Protein AF-A0A965GS16-F1 (afdb_monomer_lite)

Radius of gyration: 19.38 Å; chains: 1; bounding box: 33×44×52 Å

Foldseek 3Di:
DVVVVVVVVVVVVCCVVPVDPVVVLVVLLVVLVVLLVVQVVVLVCVLVVVDVDDDDPVVVVVSVVVLVVQLVVCVVVVVVSSNVSSVVSVVVVVVSVVSNVVD

Sequence (103 aa):
MEHLNRYFESFISFCKTRLTSTTAETISWLGLILIHAATVPTMLSIMAGLNDKMPPVDLVLLVWAGLALFFVRAAILKDMINLVTIGFGFVAHAVILALLVFK

Secondary structure (DSSP, 8-state):
-HHHHHHHHHHHHHHHHH--HHHHHHHHHHHHHHHHHTTHHHHHHHHTTS---PPPHHHHHHHHHHHHHHHHHHHHTT-HHHHHHHHHHHHHHHHHHHHHHH-

Structure (mmCIF, N/CA/C/O backbone):
data_AF-A0A965GS16-F1
#
_entry.id   AF-A0A965GS16-F1
#
loop_
_atom_site.group_PDB
_atom_site.id
_atom_site.type_symbol
_atom_site.label_atom_id
_atom_site.label_alt_id
_atom_site.label_comp_id
_atom_site.label_asym_id
_atom_site.label_entity_id
_atom_site.label_seq_id
_atom_site.pdbx_PDB_ins_code
_atom_site.Cartn_x
_atom_site.Cartn_y
_atom_site.Cartn_z
_atom_site.occupancy
_atom_site.B_iso_or_equiv
_atom_site.auth_seq_id
_atom_site.auth_comp_id
_atom_site.auth_asym_id
_atom_site.auth_atom_id
_atom_site.pdbx_PDB_model_num
ATOM 1 N N . MET A 1 1 ? 4.452 30.672 -27.116 1.00 62.19 1 MET A N 1
ATOM 2 C CA . MET A 1 1 ? 4.257 29.331 -27.712 1.00 62.19 1 MET A CA 1
ATOM 3 C C . MET A 1 1 ? 5.538 28.490 -27.661 1.00 62.19 1 MET A C 1
ATOM 5 O O . MET A 1 1 ? 5.478 27.394 -27.126 1.00 62.19 1 MET A O 1
ATOM 9 N N . GLU A 1 2 ? 6.707 28.991 -28.089 1.00 74.62 2 GLU A N 1
ATOM 10 C CA . GLU A 1 2 ? 7.971 28.212 -28.069 1.00 74.62 2 GLU A CA 1
ATOM 11 C C . GLU A 1 2 ? 8.480 27.797 -26.678 1.00 74.62 2 GLU A C 1
ATOM 13 O O . GLU A 1 2 ? 8.931 26.668 -26.505 1.00 74.62 2 GLU A O 1
ATOM 18 N N . HIS A 1 3 ? 8.405 28.670 -25.666 1.00 75.50 3 HIS A N 1
ATOM 19 C CA . HIS A 1 3 ? 8.866 28.324 -24.313 1.00 75.50 3 HIS A CA 1
ATOM 20 C C . HIS A 1 3 ? 8.030 27.205 -23.680 1.00 75.50 3 HIS A C 1
ATOM 22 O O . HIS A 1 3 ? 8.587 26.308 -23.057 1.00 75.50 3 HIS A O 1
ATOM 28 N N . LEU A 1 4 ? 6.711 27.219 -23.900 1.00 81.44 4 LEU A N 1
ATOM 29 C CA . LEU A 1 4 ? 5.801 26.164 -23.450 1.00 81.44 4 LEU A CA 1
ATOM 30 C C . LEU A 1 4 ? 6.145 24.824 -24.111 1.00 81.44 4 LEU A C 1
ATOM 32 O O . LEU A 1 4 ? 6.248 23.812 -23.425 1.00 81.44 4 LEU A O 1
ATOM 36 N N . ASN A 1 5 ? 6.400 24.841 -25.423 1.00 87.75 5 ASN A N 1
ATOM 37 C CA . ASN A 1 5 ? 6.772 23.643 -26.169 1.00 87.75 5 ASN A CA 1
ATOM 38 C C . ASN A 1 5 ? 8.109 23.064 -25.676 1.00 87.75 5 ASN A C 1
ATOM 40 O O . ASN A 1 5 ? 8.252 21.859 -25.527 1.00 87.75 5 ASN A O 1
ATOM 44 N N . ARG A 1 6 ? 9.068 23.924 -25.310 1.00 87.56 6 ARG A N 1
ATOM 45 C CA . ARG A 1 6 ? 10.357 23.504 -24.740 1.00 87.56 6 ARG A CA 1
ATOM 46 C C . ARG A 1 6 ? 10.215 22.838 -23.368 1.00 87.56 6 ARG A C 1
ATOM 48 O O . ARG A 1 6 ? 10.883 21.841 -23.108 1.00 87.56 6 ARG A O 1
ATOM 55 N N . TYR A 1 7 ? 9.351 23.365 -22.495 1.00 88.00 7 TYR A N 1
ATOM 56 C CA . TYR A 1 7 ? 9.053 22.717 -21.212 1.00 88.00 7 TYR A CA 1
ATOM 57 C C . TYR A 1 7 ? 8.335 21.381 -21.409 1.00 88.00 7 TYR A C 1
ATOM 59 O O . TYR A 1 7 ? 8.653 20.414 -20.720 1.00 88.00 7 TYR A O 1
ATOM 67 N N . PHE A 1 8 ? 7.418 21.312 -22.375 1.00 89.19 8 PHE A N 1
ATOM 68 C CA . PHE A 1 8 ? 6.688 20.092 -22.705 1.00 89.19 8 PHE A CA 1
ATOM 69 C C . PHE A 1 8 ? 7.613 18.996 -23.259 1.00 89.19 8 PHE A C 1
ATOM 71 O O . PHE A 1 8 ? 7.588 17.869 -22.772 1.00 89.19 8 PHE A O 1
ATOM 78 N N . GLU A 1 9 ? 8.507 19.339 -24.187 1.00 89.88 9 GLU A N 1
ATOM 79 C CA . GLU A 1 9 ? 9.526 18.421 -24.717 1.00 89.88 9 GLU A CA 1
ATOM 80 C C . GLU A 1 9 ? 10.509 17.958 -23.631 1.00 89.88 9 GLU A C 1
ATOM 82 O O . GLU A 1 9 ? 10.827 16.771 -23.532 1.00 89.88 9 GLU A O 1
ATOM 87 N N . SER A 1 10 ? 10.940 18.869 -22.751 1.00 87.62 10 SER A N 1
ATOM 88 C CA . SER A 1 10 ? 11.791 18.527 -21.605 1.00 87.62 10 SER A CA 1
ATOM 89 C C . SER A 1 10 ? 11.095 17.528 -20.672 1.00 87.62 10 SER A C 1
ATOM 91 O O . SER A 1 10 ? 11.679 16.506 -20.305 1.00 87.62 10 SER A O 1
ATOM 93 N N . PHE A 1 11 ? 9.814 17.752 -20.368 1.00 87.62 11 PHE A N 1
ATOM 94 C CA . PHE A 1 11 ? 9.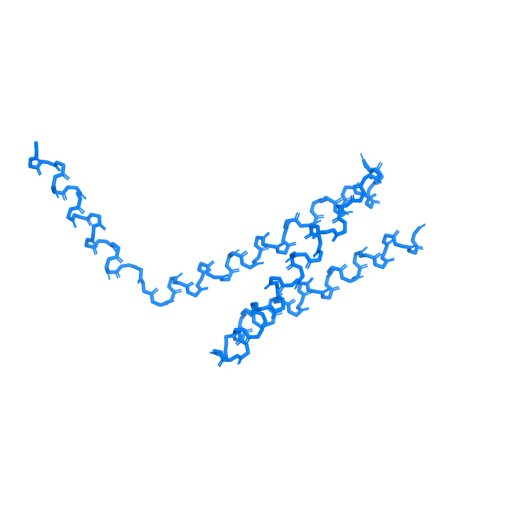004 16.841 -19.562 1.00 87.62 11 PHE A CA 1
ATOM 95 C C . PHE A 1 11 ? 8.834 15.462 -20.222 1.00 87.62 11 PHE A C 1
ATOM 97 O O . PHE A 1 11 ? 9.059 14.440 -19.572 1.00 87.62 11 PHE A O 1
ATOM 104 N N . ILE A 1 12 ? 8.524 15.412 -21.522 1.00 84.81 12 ILE A N 1
ATOM 105 C CA . ILE A 1 12 ? 8.429 14.152 -22.277 1.00 84.81 12 ILE A CA 1
ATOM 106 C C . ILE A 1 12 ? 9.760 13.396 -22.241 1.00 84.81 12 ILE A C 1
ATOM 108 O O . ILE A 1 12 ? 9.778 12.180 -22.020 1.00 84.81 12 ILE A O 1
ATOM 112 N N . SER A 1 13 ? 10.877 14.101 -22.438 1.00 85.38 13 SER A N 1
ATOM 113 C CA . SER A 1 13 ? 12.211 13.498 -22.408 1.00 85.38 13 SER A CA 1
ATOM 114 C C . SER A 1 13 ? 12.530 12.902 -21.034 1.00 85.38 13 SER A C 1
ATOM 116 O O . SER A 1 13 ? 13.035 11.779 -20.957 1.00 85.38 13 SER A O 1
ATOM 118 N N . PHE A 1 14 ? 12.142 13.593 -19.957 1.00 85.00 14 PHE A N 1
ATOM 119 C CA . PHE A 1 14 ? 12.296 13.140 -18.580 1.00 85.00 14 PHE A CA 1
ATOM 120 C C . PHE A 1 14 ? 11.459 11.889 -18.300 1.00 85.00 14 PHE A C 1
ATOM 122 O O . PHE A 1 14 ? 11.990 10.905 -17.787 1.00 85.00 14 PHE A O 1
ATOM 129 N N . CYS A 1 15 ? 10.179 11.878 -18.690 1.00 82.12 15 CYS A N 1
ATOM 130 C CA . CYS A 1 15 ? 9.326 10.698 -18.549 1.00 82.12 15 CYS A CA 1
ATOM 131 C C . CYS A 1 15 ? 9.920 9.487 -19.278 1.00 82.12 15 CYS A C 1
ATOM 133 O O . CYS A 1 15 ? 10.004 8.412 -18.691 1.00 82.12 15 CYS A O 1
ATOM 135 N N . LYS A 1 16 ? 10.404 9.658 -20.513 1.00 80.56 16 LYS A N 1
ATOM 136 C CA . LYS A 1 16 ? 10.994 8.560 -21.298 1.00 80.56 16 LYS A CA 1
ATOM 137 C C . LYS A 1 16 ? 12.295 8.014 -20.709 1.00 80.56 16 LYS A C 1
ATOM 139 O O . LYS A 1 16 ? 12.552 6.823 -20.832 1.00 80.56 16 LYS A O 1
ATOM 144 N N . THR A 1 17 ? 13.122 8.860 -20.093 1.00 80.88 17 THR A N 1
ATOM 145 C CA . THR A 1 17 ? 14.419 8.426 -19.539 1.00 80.88 17 THR A CA 1
ATOM 146 C C . THR A 1 17 ? 14.344 7.949 -18.096 1.00 80.88 17 THR A C 1
ATOM 148 O O . THR A 1 17 ? 15.173 7.137 -17.690 1.00 80.88 17 THR A O 1
ATOM 151 N N . ARG A 1 18 ? 13.395 8.453 -17.299 1.00 77.62 18 ARG A N 1
ATOM 152 C CA . ARG A 1 18 ? 13.348 8.200 -15.849 1.00 77.62 18 ARG A CA 1
ATOM 153 C C . ARG A 1 18 ? 12.242 7.242 -15.426 1.00 77.62 18 ARG A C 1
ATOM 155 O O . ARG A 1 18 ? 12.424 6.583 -14.408 1.00 77.62 18 ARG A O 1
ATOM 162 N N . LEU A 1 19 ? 11.147 7.107 -16.182 1.00 81.62 19 LEU A N 1
ATOM 163 C CA . LEU A 1 19 ? 10.120 6.086 -15.923 1.00 81.62 19 LEU A CA 1
ATOM 164 C C . LEU A 1 19 ? 10.584 4.728 -16.458 1.00 81.62 19 LEU A C 1
ATOM 166 O O . LEU A 1 19 ? 10.091 4.214 -17.458 1.00 81.62 19 LEU A O 1
ATOM 170 N N . THR A 1 20 ? 11.583 4.172 -15.784 1.00 85.88 20 THR A N 1
ATOM 171 C CA . THR A 1 20 ? 12.085 2.821 -16.046 1.00 85.88 20 THR A CA 1
ATOM 172 C C . THR A 1 20 ? 11.177 1.772 -15.399 1.00 85.88 20 THR A C 1
ATOM 174 O O . THR A 1 20 ? 10.384 2.094 -14.509 1.00 85.88 20 THR A O 1
ATOM 177 N N . SER A 1 21 ? 11.324 0.500 -15.786 1.00 81.75 21 SER A N 1
ATOM 178 C CA . SER A 1 21 ? 10.612 -0.610 -15.133 1.00 81.75 21 SER A CA 1
ATOM 179 C C . SER A 1 21 ? 10.852 -0.645 -13.622 1.00 81.75 21 SER A C 1
ATOM 181 O O . SER A 1 21 ? 9.912 -0.849 -12.863 1.00 81.75 21 SER A O 1
ATOM 183 N N . THR A 1 22 ? 12.069 -0.327 -13.171 1.00 83.94 22 THR A N 1
ATOM 184 C CA . THR A 1 22 ? 12.403 -0.246 -11.742 1.00 83.94 22 THR A CA 1
ATOM 185 C C . THR A 1 22 ? 11.584 0.824 -11.020 1.00 83.94 22 THR A C 1
ATOM 187 O O . THR A 1 22 ? 11.116 0.615 -9.906 1.00 83.94 22 THR A O 1
ATOM 190 N N . THR A 1 23 ? 11.354 1.978 -11.650 1.00 86.56 23 THR A N 1
ATOM 191 C CA . THR A 1 23 ? 10.504 3.026 -11.069 1.00 86.56 23 THR A CA 1
ATOM 192 C C . THR A 1 23 ? 9.045 2.579 -10.995 1.00 86.56 23 THR A C 1
ATOM 194 O O . THR A 1 23 ? 8.379 2.845 -9.997 1.00 86.56 23 THR A O 1
ATOM 197 N N . ALA A 1 24 ? 8.555 1.867 -12.014 1.00 88.25 24 ALA A N 1
ATOM 198 C CA . ALA A 1 24 ? 7.205 1.311 -12.012 1.00 88.25 24 ALA A CA 1
ATOM 199 C C . ALA A 1 24 ? 7.011 0.255 -10.907 1.00 88.25 24 ALA A C 1
ATOM 201 O O . ALA A 1 24 ? 5.979 0.260 -10.235 1.00 88.25 24 ALA A O 1
ATOM 202 N N . GLU A 1 25 ? 8.007 -0.602 -10.667 1.00 88.44 25 GLU A N 1
ATOM 203 C CA . GLU A 1 25 ? 8.004 -1.587 -9.575 1.00 88.44 25 GLU A CA 1
ATOM 204 C C . GLU A 1 25 ? 7.961 -0.912 -8.200 1.00 88.44 25 GLU A C 1
ATOM 206 O O . GLU A 1 25 ? 7.110 -1.249 -7.375 1.00 88.44 25 GLU A O 1
ATOM 211 N N . THR A 1 26 ? 8.792 0.109 -7.973 1.00 90.50 26 THR A N 1
ATOM 212 C CA . THR A 1 26 ? 8.786 0.866 -6.711 1.00 90.50 26 THR A CA 1
ATOM 213 C C . THR A 1 26 ? 7.462 1.596 -6.486 1.00 90.50 26 THR A C 1
ATOM 215 O O . THR A 1 26 ? 6.946 1.598 -5.370 1.00 90.50 26 THR A O 1
ATOM 218 N N . ILE A 1 27 ? 6.874 2.191 -7.530 1.00 92.94 27 ILE A N 1
ATOM 219 C CA . ILE A 1 27 ? 5.555 2.840 -7.437 1.00 92.94 27 ILE A CA 1
ATOM 220 C C . ILE A 1 27 ? 4.468 1.806 -7.118 1.00 92.94 27 ILE A C 1
ATOM 222 O O . ILE A 1 27 ? 3.614 2.069 -6.272 1.00 92.94 27 ILE A O 1
ATOM 226 N N . SER A 1 28 ? 4.516 0.626 -7.745 1.00 92.19 28 SER A N 1
ATOM 227 C CA . SER A 1 28 ? 3.605 -0.485 -7.443 1.00 92.19 28 SER A CA 1
ATOM 228 C C . SER A 1 28 ? 3.710 -0.902 -5.975 1.00 92.19 28 SER A C 1
ATOM 230 O O . SER A 1 28 ? 2.691 -1.063 -5.304 1.00 92.19 28 SER A O 1
ATOM 232 N N . TRP A 1 29 ? 4.932 -1.035 -5.462 1.00 94.00 29 TRP A N 1
ATOM 233 C CA . TRP A 1 29 ? 5.177 -1.410 -4.072 1.00 94.00 29 TRP A CA 1
ATOM 234 C C . TRP A 1 29 ? 4.713 -0.342 -3.076 1.00 94.00 29 TRP A C 1
ATOM 236 O O . TRP A 1 29 ? 4.026 -0.656 -2.104 1.00 94.00 29 TRP A O 1
ATOM 246 N N . LEU A 1 30 ? 4.997 0.934 -3.345 1.00 94.94 30 LEU A N 1
ATOM 247 C CA . LEU A 1 30 ? 4.509 2.045 -2.523 1.00 94.94 30 LEU A CA 1
ATOM 248 C C . LEU A 1 30 ? 2.980 2.121 -2.516 1.00 94.94 30 LEU A C 1
ATOM 250 O O . LEU A 1 30 ? 2.378 2.291 -1.456 1.00 94.94 30 LEU A O 1
ATOM 254 N N . GLY A 1 31 ? 2.341 1.949 -3.676 1.00 94.62 31 GLY A N 1
ATOM 255 C CA . GLY A 1 31 ? 0.884 1.879 -3.772 1.00 94.62 31 GLY A CA 1
ATOM 256 C C . GLY A 1 31 ? 0.312 0.755 -2.909 1.00 94.62 31 GLY A C 1
ATOM 257 O O . GLY A 1 31 ? -0.666 0.955 -2.191 1.00 94.62 31 GLY A O 1
ATOM 258 N N . LEU A 1 32 ? 0.971 -0.403 -2.900 1.00 94.62 32 LEU A N 1
ATOM 259 C CA . LEU A 1 32 ? 0.564 -1.535 -2.082 1.00 94.62 32 LEU A CA 1
ATOM 260 C C . LEU A 1 32 ? 0.703 -1.267 -0.576 1.00 94.62 32 LEU A C 1
ATOM 262 O O . LEU A 1 32 ? -0.184 -1.641 0.194 1.00 94.62 32 LEU A O 1
ATOM 266 N N . ILE A 1 33 ? 1.775 -0.594 -0.149 1.00 93.81 33 ILE A N 1
ATOM 267 C CA . ILE A 1 33 ? 1.938 -0.150 1.244 1.00 93.81 33 ILE A CA 1
ATOM 268 C C . ILE A 1 33 ? 0.800 0.793 1.636 1.00 93.81 33 ILE A C 1
ATOM 270 O O . ILE A 1 33 ? 0.207 0.621 2.700 1.00 93.81 33 ILE A O 1
ATOM 274 N N . LEU A 1 34 ? 0.460 1.757 0.776 1.00 94.12 34 LEU A N 1
ATOM 275 C CA . LEU A 1 34 ? -0.626 2.703 1.038 1.00 94.12 34 LEU A CA 1
ATOM 276 C C . LEU A 1 34 ? -1.983 2.003 1.173 1.00 94.12 34 LEU A C 1
ATOM 278 O O . LEU A 1 34 ? -2.753 2.363 2.061 1.00 94.12 34 LEU A O 1
ATOM 282 N N . ILE A 1 35 ? -2.260 0.977 0.360 1.00 92.88 35 ILE A N 1
ATOM 283 C CA . ILE A 1 35 ? -3.490 0.175 0.484 1.00 92.88 35 ILE A CA 1
ATOM 284 C C . ILE A 1 35 ? -3.554 -0.514 1.854 1.00 92.88 35 ILE A C 1
ATOM 286 O O . ILE A 1 35 ? -4.592 -0.469 2.511 1.00 92.88 35 ILE A O 1
ATOM 290 N N . HIS A 1 36 ? -2.455 -1.109 2.323 1.00 90.38 36 HIS A N 1
ATOM 291 C CA . HIS A 1 36 ? -2.421 -1.724 3.655 1.00 90.38 36 HIS A CA 1
ATOM 292 C C . HIS A 1 36 ? -2.561 -0.689 4.771 1.00 90.38 36 HIS A C 1
ATOM 294 O O . HIS A 1 36 ? -3.285 -0.919 5.739 1.00 90.38 36 HIS A O 1
ATOM 300 N N . ALA A 1 37 ? -1.896 0.457 4.624 1.00 89.81 37 ALA A N 1
ATOM 301 C CA . ALA A 1 37 ? -1.951 1.553 5.577 1.00 89.81 37 ALA A CA 1
ATOM 302 C C . ALA A 1 37 ? -3.319 2.249 5.607 1.00 89.81 37 ALA A C 1
ATOM 304 O O . ALA A 1 37 ? -3.619 2.901 6.597 1.00 89.81 37 ALA A O 1
ATOM 305 N N . ALA A 1 38 ? -4.168 2.106 4.585 1.00 87.88 38 ALA A N 1
ATOM 306 C CA . ALA A 1 38 ? -5.478 2.756 4.551 1.00 87.88 38 ALA A CA 1
ATOM 307 C C . ALA A 1 38 ? -6.421 2.279 5.673 1.00 87.88 38 ALA A C 1
ATOM 309 O O . ALA A 1 38 ? -7.280 3.040 6.111 1.00 87.88 38 ALA A O 1
ATOM 310 N N . THR A 1 39 ? -6.261 1.047 6.166 1.00 82.19 39 THR A N 1
ATOM 311 C CA . THR A 1 39 ? -7.115 0.480 7.227 1.00 82.19 39 THR A CA 1
ATOM 312 C C . THR A 1 39 ? -6.496 0.582 8.623 1.00 82.19 39 THR A C 1
ATOM 314 O O . THR A 1 39 ? -7.224 0.604 9.616 1.00 82.19 39 THR A O 1
ATOM 317 N N . VAL A 1 40 ? -5.168 0.703 8.723 1.00 84.88 40 VAL A N 1
ATOM 318 C CA . VAL A 1 40 ? -4.436 0.692 10.002 1.00 84.88 40 VAL A CA 1
ATOM 319 C C . VAL A 1 40 ? -4.837 1.848 10.939 1.00 84.88 40 VAL A C 1
ATOM 321 O O . VAL A 1 40 ? -5.157 1.559 12.093 1.00 84.88 40 VAL A O 1
ATOM 324 N N . PRO A 1 41 ? -4.900 3.129 10.510 1.00 85.69 41 PRO A N 1
ATOM 325 C CA . PRO A 1 41 ? -5.290 4.240 11.380 1.00 85.69 41 PRO A CA 1
ATOM 326 C C . PRO A 1 41 ? -6.684 4.064 11.978 1.00 85.69 41 PRO A C 1
ATOM 328 O O . PRO A 1 41 ? -6.882 4.299 13.169 1.00 85.69 41 PRO A O 1
ATOM 331 N N . THR A 1 42 ? -7.649 3.615 11.170 1.00 86.31 42 THR A N 1
ATOM 332 C CA . THR A 1 42 ? -9.024 3.395 11.626 1.00 86.31 42 THR A CA 1
ATOM 333 C C . THR A 1 42 ? -9.086 2.270 12.650 1.00 86.31 42 THR A C 1
ATOM 335 O O . THR A 1 42 ? -9.701 2.442 13.699 1.00 86.31 42 THR A O 1
ATOM 338 N N . MET A 1 43 ? -8.407 1.148 12.400 1.00 84.75 43 MET A N 1
ATOM 339 C CA . MET A 1 43 ? -8.392 0.029 13.344 1.00 84.75 43 MET A CA 1
ATOM 340 C C . MET A 1 43 ? -7.690 0.396 14.660 1.00 84.75 43 MET A C 1
ATOM 342 O O . MET A 1 43 ? -8.208 0.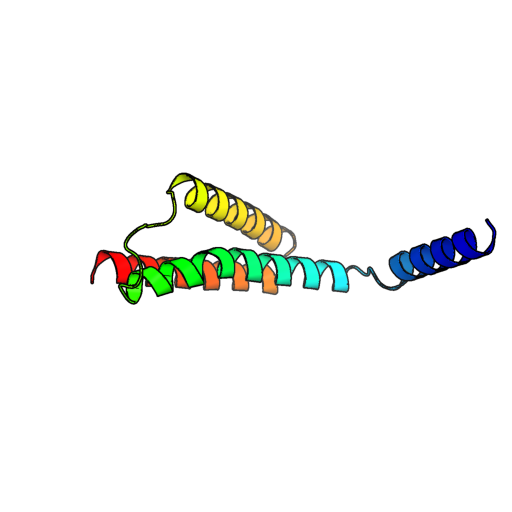075 15.725 1.00 84.75 43 MET A O 1
ATOM 346 N N . LEU A 1 44 ? -6.571 1.133 14.614 1.00 86.38 44 LEU A N 1
ATOM 347 C CA . LEU A 1 44 ? -5.888 1.628 15.817 1.00 86.38 44 LEU A CA 1
ATOM 348 C C . LEU A 1 44 ? -6.758 2.603 16.622 1.00 86.38 44 LEU A C 1
ATOM 350 O O . LEU A 1 44 ? -6.780 2.531 17.849 1.00 86.38 44 LEU A O 1
ATOM 354 N N . SER A 1 45 ? -7.498 3.488 15.946 1.00 89.12 45 SER A N 1
ATOM 355 C CA . SER A 1 45 ? -8.445 4.407 16.591 1.00 89.12 45 SER A CA 1
ATOM 356 C C . SER A 1 45 ? -9.545 3.654 17.345 1.00 89.12 45 SER A C 1
ATOM 358 O O . SER A 1 45 ? -9.849 4.017 18.483 1.00 89.12 45 SER A O 1
ATOM 360 N N . ILE A 1 46 ? -10.078 2.578 16.757 1.00 89.25 46 ILE A N 1
ATOM 361 C CA . ILE A 1 46 ? -11.086 1.727 17.405 1.00 89.25 46 ILE A CA 1
ATOM 362 C C . ILE A 1 46 ? -10.477 0.965 18.586 1.00 89.25 46 ILE A C 1
ATOM 364 O O . ILE A 1 46 ? -11.026 0.981 19.683 1.00 89.25 46 ILE A O 1
ATOM 368 N N . MET A 1 47 ? -9.292 0.368 18.417 1.00 86.38 47 MET A N 1
ATOM 369 C CA . MET A 1 47 ? -8.597 -0.339 19.505 1.00 86.38 47 MET A CA 1
ATOM 370 C C . MET A 1 47 ? -8.286 0.557 20.715 1.00 86.38 47 MET A C 1
ATOM 372 O O . MET A 1 47 ? -8.257 0.069 21.853 1.00 86.38 47 MET A O 1
ATOM 376 N N . ALA A 1 48 ? -8.026 1.845 20.464 1.00 89.25 48 ALA A N 1
ATOM 377 C CA . ALA A 1 48 ? -7.784 2.869 21.476 1.00 89.25 48 ALA A CA 1
ATOM 378 C C . ALA A 1 48 ? -9.073 3.405 22.131 1.00 89.25 48 ALA A C 1
ATOM 380 O O . ALA A 1 48 ? -8.982 4.234 23.034 1.00 89.25 48 ALA A O 1
ATOM 381 N N . GLY A 1 49 ? -10.256 2.962 21.690 1.00 87.69 49 GLY A N 1
ATOM 382 C CA . GLY A 1 49 ? -11.547 3.450 22.186 1.00 87.69 49 GLY A CA 1
ATOM 383 C C . GLY A 1 49 ? -11.850 4.895 21.782 1.00 87.69 49 GLY A C 1
ATOM 384 O O . GLY A 1 49 ? -12.668 5.553 22.416 1.00 87.69 49 GLY A O 1
ATOM 385 N N . LEU A 1 50 ? -11.172 5.417 20.752 1.00 90.50 50 LEU A N 1
ATOM 386 C CA . LEU A 1 50 ? -11.388 6.781 20.255 1.00 90.50 50 LEU A CA 1
ATOM 387 C C . LEU A 1 50 ? -12.589 6.867 19.298 1.00 90.50 50 LEU A C 1
ATOM 389 O O . LEU A 1 50 ? -13.055 7.967 19.002 1.00 90.50 50 LEU A O 1
ATOM 393 N N . ASN A 1 51 ? -13.059 5.731 18.776 1.00 84.00 51 ASN A N 1
ATOM 394 C CA . ASN A 1 51 ? -14.195 5.631 17.865 1.00 84.00 51 ASN A CA 1
ATOM 395 C C . ASN A 1 51 ? -14.754 4.198 17.861 1.00 84.00 51 ASN A C 1
ATOM 397 O O . ASN A 1 51 ? -13.978 3.252 17.853 1.00 84.00 51 ASN A O 1
ATOM 401 N N . ASP A 1 52 ? -16.074 4.036 17.747 1.00 80.75 52 ASP A N 1
ATOM 402 C CA . ASP A 1 52 ? -16.737 2.716 17.719 1.00 80.75 52 ASP A CA 1
ATOM 403 C C . ASP A 1 52 ? -17.239 2.321 16.320 1.00 80.75 52 ASP A C 1
ATOM 405 O O . ASP A 1 52 ? -17.827 1.257 16.114 1.00 80.75 52 ASP A O 1
ATOM 409 N N . LYS A 1 53 ? -17.034 3.185 15.318 1.00 85.19 53 LYS A N 1
ATOM 410 C CA . LYS A 1 53 ? -17.444 2.901 13.940 1.00 85.19 53 LYS A CA 1
ATOM 411 C C . LYS A 1 53 ? -16.400 2.053 13.224 1.00 85.19 53 LYS A C 1
ATOM 413 O O . LYS A 1 53 ? -15.393 2.577 12.746 1.00 85.19 53 LYS A O 1
ATOM 418 N N . MET A 1 54 ? -16.691 0.762 13.092 1.00 85.25 54 MET A N 1
ATOM 419 C CA . MET A 1 54 ? -15.938 -0.133 12.214 1.00 85.25 54 MET A CA 1
ATOM 420 C C . MET A 1 54 ? -16.018 0.314 10.742 1.00 85.25 54 MET A C 1
ATOM 422 O O . MET A 1 54 ? -17.032 0.887 10.327 1.00 85.25 54 MET A O 1
ATOM 426 N N . PRO A 1 55 ? -14.974 0.049 9.931 1.00 85.62 55 PRO A N 1
ATOM 427 C CA . PRO A 1 55 ? -15.043 0.245 8.488 1.00 85.62 55 PRO A CA 1
ATOM 428 C C . PRO A 1 55 ? -16.217 -0.542 7.879 1.00 85.62 55 PRO A C 1
ATOM 430 O O . PRO A 1 55 ? -16.455 -1.679 8.297 1.00 85.62 55 PRO A O 1
ATOM 433 N N . PRO A 1 56 ? -16.933 0.007 6.879 1.00 89.31 56 PRO A N 1
ATOM 434 C CA . PRO A 1 56 ? -17.982 -0.730 6.184 1.00 89.31 56 PRO A CA 1
ATOM 435 C C . PRO A 1 56 ? -17.438 -2.025 5.580 1.00 89.31 56 PRO A C 1
ATOM 437 O O . PRO A 1 56 ? -16.380 -2.015 4.946 1.00 89.31 56 PRO A O 1
ATOM 440 N N . VAL A 1 57 ? -18.178 -3.126 5.733 1.00 88.81 57 VAL A N 1
ATOM 441 C CA . VAL A 1 57 ? -17.765 -4.444 5.225 1.00 88.81 57 VAL A CA 1
ATOM 442 C C . VAL A 1 57 ? -17.503 -4.419 3.718 1.00 88.81 57 VAL A C 1
ATOM 444 O O . VAL A 1 57 ? -16.504 -4.974 3.269 1.00 88.81 57 VAL A O 1
ATOM 447 N N . ASP A 1 58 ? -18.315 -3.688 2.952 1.00 92.31 58 ASP A N 1
ATOM 448 C CA . ASP A 1 58 ? -18.168 -3.567 1.498 1.00 92.31 58 ASP A CA 1
ATOM 449 C C . ASP A 1 58 ? -16.822 -2.943 1.104 1.00 92.31 58 ASP A C 1
ATOM 451 O O . ASP A 1 58 ? -16.159 -3.409 0.177 1.00 92.31 58 ASP A O 1
ATOM 455 N N . LEU A 1 59 ? -16.372 -1.925 1.849 1.00 90.56 59 LEU A N 1
ATOM 456 C CA . LEU A 1 59 ? -15.072 -1.288 1.631 1.00 90.56 59 LEU A CA 1
ATOM 457 C C . LEU A 1 59 ? -13.939 -2.280 1.904 1.00 90.56 59 LEU A C 1
ATOM 459 O O . LEU A 1 59 ? -13.018 -2.399 1.097 1.00 90.56 59 LEU A O 1
ATOM 463 N N . VAL A 1 60 ? -14.016 -3.010 3.019 1.00 89.50 60 VAL A N 1
ATOM 464 C CA . VAL A 1 60 ? -12.989 -3.991 3.401 1.00 89.50 60 VAL A CA 1
ATOM 465 C C . VAL A 1 60 ? -12.913 -5.124 2.377 1.00 89.50 60 VAL A C 1
ATOM 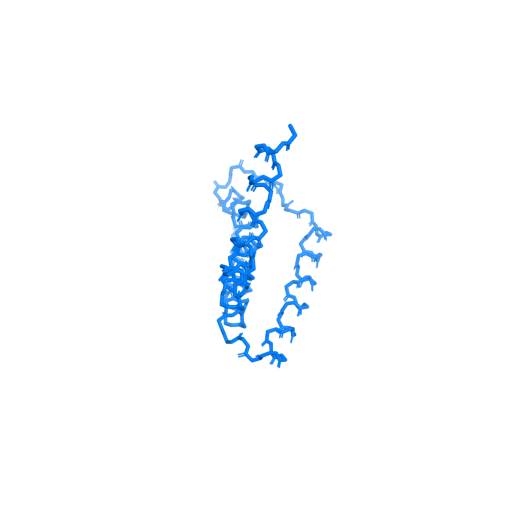467 O O . VAL A 1 60 ? -11.817 -5.468 1.936 1.00 89.50 60 VAL A O 1
ATOM 470 N N . LEU A 1 61 ? -14.056 -5.657 1.939 1.00 91.50 61 LEU A N 1
ATOM 471 C CA . LEU A 1 61 ? -14.118 -6.726 0.939 1.00 91.50 61 LEU A CA 1
ATOM 472 C C . LEU A 1 61 ? -13.560 -6.286 -0.417 1.00 91.50 61 LEU A C 1
ATOM 474 O O . LEU A 1 61 ? -12.824 -7.050 -1.039 1.00 91.50 61 LEU A O 1
ATOM 478 N N . LEU A 1 62 ? -13.848 -5.060 -0.864 1.00 93.69 62 LEU A N 1
ATOM 479 C CA . LEU A 1 62 ? -13.283 -4.524 -2.107 1.00 93.69 62 LEU A CA 1
ATOM 480 C C . LEU A 1 62 ? -11.764 -4.331 -2.012 1.00 93.69 62 LEU A C 1
ATOM 482 O O . LEU A 1 62 ? -11.046 -4.665 -2.957 1.00 93.69 62 LEU A O 1
ATOM 486 N N . VAL A 1 63 ? -11.257 -3.853 -0.870 1.00 92.25 63 VAL A N 1
ATOM 487 C CA . VAL A 1 63 ? -9.809 -3.751 -0.622 1.00 92.25 63 VAL A CA 1
ATOM 488 C C . VAL A 1 63 ? -9.163 -5.136 -0.640 1.00 92.25 63 VAL A C 1
ATOM 490 O O . VAL A 1 63 ? -8.144 -5.326 -1.303 1.00 92.25 63 VAL A O 1
ATOM 493 N N . TRP A 1 64 ? -9.762 -6.119 0.030 1.00 92.69 64 TRP A N 1
ATOM 494 C CA . TRP A 1 64 ? -9.249 -7.490 0.071 1.00 92.69 64 TRP A CA 1
ATOM 495 C C . TRP A 1 64 ? -9.294 -8.172 -1.296 1.00 92.69 64 TRP A C 1
ATOM 497 O O . TRP A 1 64 ? -8.327 -8.830 -1.675 1.00 92.69 64 TRP A O 1
ATOM 507 N N . ALA A 1 65 ? -10.358 -7.968 -2.075 1.00 95.00 65 ALA A N 1
ATOM 508 C CA . ALA A 1 65 ? -10.440 -8.449 -3.450 1.00 95.00 65 ALA A CA 1
ATOM 509 C C . ALA A 1 65 ? -9.342 -7.823 -4.326 1.00 95.00 65 ALA A C 1
ATOM 511 O O . ALA A 1 65 ? -8.662 -8.532 -5.069 1.00 95.00 65 ALA A O 1
ATOM 512 N N . GLY A 1 66 ? -9.106 -6.514 -4.192 1.00 94.56 66 GLY A N 1
ATOM 513 C CA . GLY A 1 66 ? -8.000 -5.828 -4.860 1.00 94.56 66 GLY A CA 1
ATOM 514 C C . GLY A 1 66 ? -6.635 -6.405 -4.471 1.00 94.56 66 GLY A C 1
ATOM 515 O O . GLY A 1 66 ? -5.834 -6.734 -5.346 1.00 94.56 66 GLY A O 1
ATOM 516 N N . LEU A 1 67 ? -6.383 -6.596 -3.173 1.00 94.75 67 LEU A N 1
ATOM 517 C CA . LEU A 1 67 ? -5.150 -7.208 -2.667 1.00 94.75 67 LEU A CA 1
ATOM 518 C C . LEU A 1 67 ? -4.964 -8.643 -3.175 1.00 94.75 67 LEU A C 1
ATOM 520 O O . LEU A 1 67 ? -3.852 -9.004 -3.551 1.00 94.75 67 LEU A O 1
ATOM 524 N N . ALA A 1 68 ? -6.034 -9.437 -3.262 1.00 95.62 68 ALA A N 1
ATOM 525 C CA . ALA A 1 68 ? -5.986 -10.782 -3.830 1.00 95.62 68 ALA A CA 1
ATOM 526 C C . ALA A 1 68 ? -5.595 -10.760 -5.319 1.00 95.62 68 ALA A C 1
ATOM 528 O O . ALA A 1 68 ? -4.744 -11.541 -5.747 1.00 95.62 68 ALA A O 1
ATOM 529 N N . LEU A 1 69 ? -6.138 -9.826 -6.107 1.00 96.62 69 LEU A N 1
ATOM 530 C CA . LEU A 1 69 ? -5.732 -9.642 -7.505 1.00 96.62 69 LEU A CA 1
ATOM 531 C C . LEU A 1 69 ? -4.258 -9.217 -7.620 1.00 96.62 69 LEU A C 1
ATOM 533 O O . LEU A 1 69 ? -3.523 -9.759 -8.450 1.00 96.62 69 LEU A O 1
ATOM 537 N N . PHE A 1 70 ? -3.794 -8.299 -6.766 1.00 95.50 70 PHE A N 1
ATOM 538 C CA . PHE A 1 70 ? -2.380 -7.909 -6.714 1.00 95.50 70 PHE A CA 1
ATOM 539 C C . PHE A 1 70 ? -1.468 -9.056 -6.268 1.00 95.50 70 PHE A C 1
ATOM 541 O O . PHE A 1 70 ? -0.353 -9.167 -6.776 1.00 95.50 70 PHE A O 1
ATOM 548 N N . PHE A 1 71 ? -1.942 -9.938 -5.388 1.00 96.25 71 PHE A N 1
ATOM 549 C CA . PHE A 1 71 ? -1.220 -11.135 -4.967 1.00 96.25 71 PHE A CA 1
ATOM 550 C C . PHE A 1 71 ? -1.036 -12.105 -6.134 1.00 96.25 71 PHE A C 1
ATOM 552 O O . PHE A 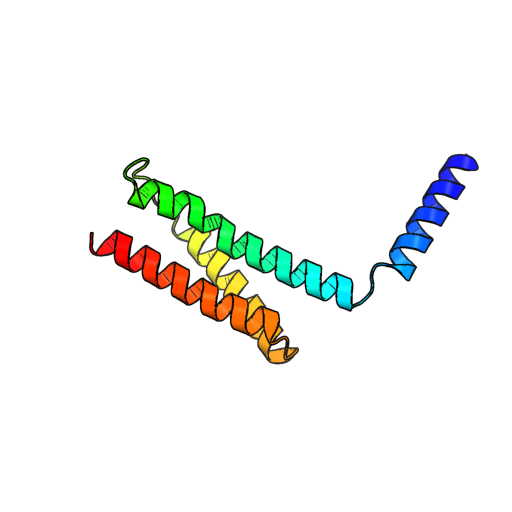1 71 ? 0.083 -12.545 -6.398 1.00 96.25 71 PHE A O 1
ATOM 559 N N . VAL A 1 72 ? -2.105 -12.371 -6.895 1.00 97.31 72 VAL A N 1
ATOM 560 C CA . VAL A 1 72 ? -2.039 -13.194 -8.114 1.00 97.31 72 VAL A CA 1
ATOM 561 C C . VAL A 1 72 ? -1.080 -12.574 -9.133 1.00 97.31 72 VAL A C 1
ATOM 563 O O . VAL A 1 72 ? -0.217 -13.274 -9.665 1.00 97.31 72 VAL A O 1
ATOM 566 N N . ARG A 1 73 ? -1.159 -11.256 -9.366 1.00 95.31 73 ARG A N 1
ATOM 567 C CA . ARG A 1 73 ? -0.216 -10.540 -10.243 1.00 95.31 73 ARG A CA 1
ATOM 568 C C . ARG A 1 73 ? 1.231 -10.715 -9.773 1.00 95.31 73 ARG A C 1
ATOM 570 O O . ARG A 1 73 ? 2.093 -11.028 -10.592 1.00 95.31 73 ARG A O 1
ATOM 577 N N . ALA A 1 74 ? 1.502 -10.507 -8.485 1.00 95.94 74 ALA A N 1
ATOM 578 C CA . ALA A 1 74 ? 2.843 -10.629 -7.918 1.00 95.94 74 ALA A CA 1
ATOM 579 C C . ALA A 1 74 ? 3.383 -12.063 -8.040 1.00 95.94 74 ALA A C 1
ATOM 581 O O . ALA A 1 74 ? 4.549 -12.250 -8.381 1.00 95.94 74 ALA A O 1
ATOM 582 N N . ALA A 1 75 ? 2.529 -13.074 -7.855 1.00 96.44 75 ALA A N 1
ATOM 583 C CA . ALA A 1 75 ? 2.891 -14.476 -8.043 1.00 96.44 75 ALA A CA 1
ATOM 584 C C . ALA A 1 75 ? 3.245 -14.797 -9.508 1.00 96.44 75 ALA A C 1
ATOM 586 O O . ALA A 1 75 ? 4.268 -15.433 -9.762 1.00 96.44 75 ALA A O 1
ATOM 587 N N . ILE A 1 76 ? 2.449 -14.316 -10.474 1.00 96.75 76 ILE A N 1
ATOM 588 C CA . ILE A 1 76 ? 2.694 -14.523 -11.914 1.00 96.75 76 ILE A CA 1
ATOM 589 C C . ILE A 1 76 ? 4.001 -13.854 -12.355 1.00 96.75 76 ILE A C 1
ATOM 591 O O . ILE A 1 76 ? 4.815 -14.473 -13.039 1.00 96.75 76 ILE A O 1
ATOM 595 N N . LEU A 1 77 ? 4.215 -12.600 -11.949 1.00 94.81 77 LEU A N 1
ATOM 596 C CA . LEU A 1 77 ? 5.406 -11.824 -12.312 1.00 94.81 77 LEU A CA 1
ATOM 597 C C . LEU A 1 77 ? 6.640 -12.183 -11.473 1.00 94.81 77 LEU A C 1
ATOM 599 O O . LEU A 1 77 ? 7.714 -11.642 -11.718 1.00 94.81 77 LEU A O 1
ATOM 603 N N . LYS A 1 78 ? 6.495 -13.092 -10.500 1.00 95.44 78 LYS A N 1
ATOM 604 C CA . LYS A 1 78 ? 7.531 -13.449 -9.519 1.00 95.44 78 LYS A CA 1
ATOM 605 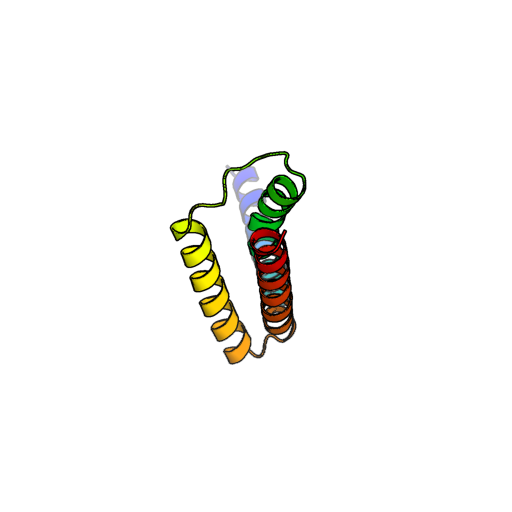C C . LYS A 1 78 ? 8.099 -12.228 -8.782 1.00 95.44 78 LYS A C 1
ATOM 607 O O . LYS A 1 78 ? 9.270 -12.202 -8.407 1.00 95.44 78 LYS A O 1
ATOM 612 N N . ASP A 1 79 ? 7.252 -11.238 -8.534 1.00 94.25 79 ASP A N 1
ATOM 613 C CA . ASP A 1 79 ? 7.581 -10.039 -7.773 1.00 94.25 79 ASP A CA 1
ATOM 614 C C . ASP A 1 79 ? 7.536 -10.367 -6.275 1.00 94.25 79 ASP A C 1
ATOM 616 O O . ASP A 1 79 ? 6.505 -10.248 -5.607 1.00 94.25 79 ASP A O 1
ATOM 620 N N . MET A 1 80 ? 8.663 -10.863 -5.761 1.00 94.19 80 MET A N 1
ATOM 621 C CA . MET A 1 80 ? 8.766 -11.357 -4.385 1.00 94.19 80 MET A CA 1
ATOM 622 C C . MET A 1 80 ? 8.542 -10.256 -3.348 1.00 94.19 80 MET A C 1
ATOM 624 O O . MET A 1 80 ? 7.992 -10.530 -2.283 1.00 94.19 80 MET A O 1
ATOM 628 N N . ILE A 1 81 ? 8.928 -9.014 -3.658 1.00 94.00 81 ILE A N 1
ATOM 629 C CA . ILE A 1 81 ? 8.754 -7.880 -2.746 1.00 94.00 81 ILE A CA 1
ATOM 630 C C . ILE A 1 81 ? 7.262 -7.622 -2.545 1.00 94.00 81 ILE A C 1
ATOM 632 O O . ILE A 1 81 ? 6.795 -7.581 -1.403 1.00 94.00 81 ILE A O 1
ATOM 636 N N . ASN A 1 82 ? 6.494 -7.516 -3.634 1.00 95.12 82 ASN A N 1
ATOM 637 C CA . ASN A 1 82 ? 5.051 -7.317 -3.534 1.00 95.12 82 ASN A CA 1
ATOM 638 C C . ASN A 1 82 ? 4.350 -8.543 -2.939 1.00 95.12 82 ASN A C 1
ATOM 640 O O . ASN A 1 82 ? 3.499 -8.382 -2.068 1.00 95.12 82 ASN A O 1
ATOM 644 N N . LEU A 1 83 ? 4.746 -9.761 -3.320 1.00 96.00 83 LEU A N 1
ATOM 645 C CA . LEU A 1 83 ? 4.151 -10.995 -2.797 1.00 96.00 83 LEU A CA 1
ATOM 646 C C . LEU A 1 83 ? 4.278 -11.098 -1.267 1.00 96.00 83 LEU A C 1
ATOM 648 O O . LEU A 1 83 ? 3.285 -11.331 -0.573 1.00 96.00 83 LEU A O 1
ATOM 652 N N . VAL A 1 84 ? 5.487 -10.885 -0.738 1.00 96.06 84 VAL A N 1
ATOM 653 C CA . VAL A 1 84 ? 5.758 -10.937 0.706 1.00 96.06 84 VAL A CA 1
ATOM 654 C C . VAL A 1 84 ? 5.082 -9.775 1.432 1.00 96.06 84 VAL A C 1
ATOM 656 O O . VAL A 1 84 ? 4.511 -9.985 2.500 1.00 96.06 84 VAL A O 1
ATOM 659 N N . THR A 1 85 ? 5.081 -8.572 0.847 1.00 95.56 85 THR A N 1
ATOM 660 C CA . THR A 1 85 ? 4.420 -7.396 1.442 1.00 95.56 85 THR A CA 1
ATOM 661 C C . THR A 1 85 ? 2.917 -7.632 1.621 1.00 95.56 85 THR A C 1
ATOM 663 O O . THR A 1 85 ? 2.386 -7.335 2.690 1.00 95.56 85 THR A O 1
ATOM 666 N N . ILE A 1 86 ? 2.239 -8.222 0.626 1.00 95.94 86 ILE A N 1
ATOM 667 C CA . ILE A 1 86 ? 0.809 -8.568 0.731 1.00 95.94 86 ILE A CA 1
ATOM 668 C C . ILE A 1 86 ? 0.581 -9.625 1.805 1.00 95.94 86 ILE A C 1
ATOM 670 O O . ILE A 1 86 ? -0.297 -9.460 2.648 1.00 95.94 86 ILE A O 1
ATOM 674 N N . GLY A 1 87 ? 1.370 -10.703 1.792 1.00 94.38 87 GLY A N 1
ATOM 675 C CA . GLY A 1 87 ? 1.228 -11.779 2.772 1.00 94.38 87 GLY A CA 1
ATOM 676 C C . GLY A 1 87 ? 1.391 -11.272 4.206 1.00 94.38 87 GLY A C 1
ATOM 677 O O . GLY A 1 87 ? 0.545 -11.536 5.059 1.00 94.38 87 GLY A O 1
ATOM 678 N N . PHE A 1 88 ? 2.436 -10.482 4.461 1.00 94.69 88 PHE A N 1
ATOM 679 C CA . PHE A 1 88 ? 2.676 -9.884 5.772 1.00 94.69 88 PHE A CA 1
ATOM 680 C C . PHE A 1 88 ? 1.560 -8.913 6.178 1.00 94.69 88 PHE A C 1
ATOM 682 O O . PHE A 1 88 ? 1.063 -8.969 7.303 1.00 94.69 88 PHE A O 1
ATOM 689 N N . GLY A 1 89 ? 1.132 -8.048 5.259 1.00 92.81 89 GLY A N 1
ATOM 690 C CA . GLY A 1 89 ? 0.059 -7.094 5.513 1.00 92.81 89 GLY A CA 1
ATOM 691 C C . GLY A 1 89 ? -1.282 -7.763 5.829 1.00 92.81 89 GLY A C 1
ATOM 692 O O . GLY A 1 89 ? -1.983 -7.324 6.740 1.00 92.81 89 GLY A O 1
ATOM 693 N N . PHE A 1 90 ? -1.600 -8.874 5.162 1.00 92.12 90 PHE A N 1
ATOM 694 C CA . PHE A 1 90 ? -2.797 -9.663 5.452 1.00 92.12 90 PHE A CA 1
ATOM 695 C C . PHE A 1 90 ? -2.745 -10.306 6.846 1.00 92.12 90 PHE A C 1
ATOM 697 O O . PHE A 1 90 ? -3.729 -10.252 7.585 1.00 92.12 90 PHE A O 1
ATOM 704 N N . VAL A 1 91 ? -1.590 -10.854 7.249 1.00 93.38 91 VAL A N 1
ATOM 705 C CA . VAL A 1 91 ? -1.391 -11.370 8.617 1.00 93.38 91 VAL A CA 1
ATOM 706 C C . VAL A 1 91 ? -1.593 -10.256 9.646 1.00 93.38 91 VAL A C 1
ATOM 708 O O . VAL A 1 91 ? -2.295 -10.460 10.635 1.00 93.38 91 VAL A O 1
ATOM 711 N N . ALA A 1 92 ? -1.045 -9.063 9.402 1.00 91.19 92 ALA A N 1
ATOM 712 C CA . ALA A 1 92 ? -1.240 -7.915 10.284 1.00 91.19 92 ALA A CA 1
ATOM 713 C C . ALA A 1 92 ? -2.724 -7.512 10.392 1.00 91.19 92 ALA A C 1
ATOM 715 O O . ALA A 1 92 ? -3.219 -7.327 11.503 1.00 91.19 92 ALA A O 1
ATOM 716 N N . HIS A 1 93 ? -3.463 -7.436 9.275 1.00 89.94 93 HIS A N 1
ATOM 717 C CA . HIS A 1 93 ? -4.912 -7.175 9.297 1.00 89.94 93 HIS A CA 1
ATOM 718 C C . HIS A 1 93 ? -5.672 -8.234 10.100 1.00 89.94 93 HIS A C 1
ATOM 720 O O . HIS A 1 93 ? -6.511 -7.874 10.925 1.00 89.94 93 HIS A O 1
ATOM 726 N N . ALA A 1 94 ? -5.358 -9.517 9.909 1.00 89.81 94 ALA A N 1
ATOM 727 C CA . ALA A 1 94 ? -6.001 -10.612 10.632 1.00 89.81 94 ALA A CA 1
ATOM 728 C C . ALA A 1 94 ? -5.744 -10.541 12.146 1.00 89.81 94 ALA A C 1
ATOM 730 O O . ALA A 1 94 ? -6.675 -10.711 12.932 1.00 89.81 94 ALA A O 1
ATOM 731 N N . VAL A 1 95 ? -4.510 -10.235 12.564 1.00 91.31 95 VAL A N 1
ATOM 732 C CA . VAL A 1 95 ? -4.157 -10.069 13.984 1.00 91.31 95 VAL A CA 1
ATOM 733 C C . VAL A 1 95 ? -4.908 -8.892 14.603 1.00 91.31 95 VAL A C 1
ATOM 735 O O . VAL A 1 95 ? -5.487 -9.039 15.675 1.00 91.31 95 VAL A O 1
ATOM 738 N N . ILE A 1 96 ? -4.942 -7.736 13.936 1.00 88.44 96 ILE A N 1
ATOM 739 C CA . ILE A 1 96 ? -5.637 -6.551 14.457 1.00 88.44 96 ILE A CA 1
ATOM 740 C C . ILE A 1 96 ? -7.151 -6.810 14.546 1.00 88.44 96 ILE A C 1
ATOM 742 O O . ILE A 1 96 ? -7.765 -6.460 15.551 1.00 88.44 96 ILE A O 1
ATOM 746 N N . LEU A 1 97 ? -7.753 -7.467 13.547 1.00 86.69 97 LEU A N 1
ATOM 747 C CA . LEU A 1 97 ? -9.162 -7.877 13.608 1.00 86.69 97 LEU A CA 1
ATOM 748 C C . LEU A 1 97 ? -9.425 -8.854 14.757 1.00 86.69 97 LEU A C 1
ATOM 750 O O . LEU A 1 97 ? -10.406 -8.689 15.474 1.00 86.69 97 LEU A O 1
ATOM 754 N N . ALA A 1 98 ? -8.548 -9.836 14.972 1.00 89.75 98 ALA A N 1
ATOM 755 C CA . ALA A 1 98 ? -8.673 -10.753 16.100 1.00 89.75 98 ALA A CA 1
ATOM 756 C C . ALA A 1 98 ? -8.615 -9.999 17.440 1.00 89.75 98 ALA A C 1
ATOM 758 O O . ALA A 1 98 ? -9.462 -10.219 18.301 1.00 89.75 98 ALA A O 1
ATOM 759 N N . LEU A 1 99 ? -7.676 -9.059 17.598 1.00 88.56 99 LEU A N 1
ATOM 760 C CA . LEU A 1 99 ? -7.584 -8.219 18.797 1.00 88.56 99 LEU A CA 1
ATOM 761 C C . LEU A 1 99 ? -8.824 -7.341 19.007 1.00 88.56 99 LEU A C 1
ATOM 763 O O . LEU A 1 99 ? -9.173 -7.079 20.150 1.00 88.56 99 LEU A O 1
ATOM 76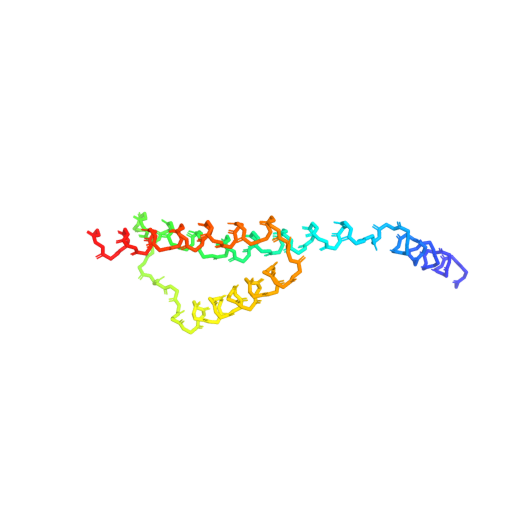7 N N . LEU A 1 100 ? -9.481 -6.889 17.937 1.00 86.06 100 LEU A N 1
ATOM 768 C CA . LEU A 1 100 ? -10.738 -6.138 18.021 1.00 86.06 100 LEU A CA 1
ATOM 769 C C . LEU A 1 100 ? -11.936 -7.013 18.420 1.00 86.06 100 LEU A C 1
ATOM 771 O O . LEU A 1 100 ? -12.837 -6.516 19.081 1.00 86.06 100 LEU A O 1
ATOM 775 N N . VAL A 1 101 ? -11.967 -8.286 18.012 1.00 85.69 101 VAL A N 1
ATOM 776 C CA . VAL A 1 101 ? -13.078 -9.214 18.308 1.00 85.69 101 VAL A CA 1
ATOM 777 C C . VAL A 1 101 ? -12.977 -9.820 19.710 1.00 85.69 101 VAL A C 1
ATOM 779 O O . VAL A 1 101 ? -14.003 -10.071 20.336 1.00 85.69 101 VAL A O 1
ATOM 782 N N . PHE A 1 102 ? -11.760 -10.101 20.185 1.00 86.00 102 PHE A N 1
ATOM 783 C CA . PHE A 1 102 ? -11.526 -10.817 21.447 1.00 86.00 102 PHE A CA 1
ATOM 784 C C . PHE A 1 102 ? -11.187 -9.919 22.645 1.00 86.00 102 PHE A C 1
ATOM 786 O O . PHE A 1 102 ? -10.986 -10.442 23.742 1.00 86.00 102 PHE A O 1
ATOM 793 N N . LYS A 1 103 ? -11.079 -8.604 22.446 1.00 64.31 103 LYS A N 1
ATOM 794 C CA . LYS A 1 103 ? -10.952 -7.625 23.530 1.00 64.31 103 LYS A CA 1
ATOM 795 C C . LYS A 1 103 ? -12.333 -7.160 23.974 1.00 64.31 103 LYS A C 1
ATOM 797 O O . LYS A 1 103 ? -12.510 -7.023 25.203 1.00 64.31 103 LYS A O 1
#

pLDDT: mean 89.1, std 6.18, range [62.19, 97.31]